Protein AF-A0A353RWB8-F1 (afdb_monomer)

Foldseek 3Di:
DVVVVVVVVVVPVPVVVLVVLLVQLLVLCVVCVVVDDFFDFPVRVCVSRCVSCVSHDPQQADDWDWDDDPNKIKIKGWGQNADDPPPHHFSVRTKIFIDTNRTGHDIGCVVVVHTPGDPVNVVVVVVVVVVVVVVVVVVVVVVVVVPD

Solvent-accessible surface area (backbone atoms only — not comparable to full-atom values): 8588 Å² total; per-residue (Å²): 111,77,69,60,60,57,61,63,63,66,71,70,59,62,64,64,54,54,52,52,49,51,55,48,22,24,52,48,36,67,76,47,53,87,75,61,52,77,68,37,43,53,68,61,50,46,70,68,44,45,78,31,53,65,84,54,53,75,83,70,54,54,83,63,50,74,52,76,59,97,91,41,44,36,42,35,42,47,41,56,63,50,83,66,99,79,85,67,80,41,41,74,26,41,40,36,39,34,21,49,73,59,27,29,66,48,75,42,40,74,86,72,76,44,67,90,46,38,65,65,56,53,53,49,52,55,50,51,53,51,52,51,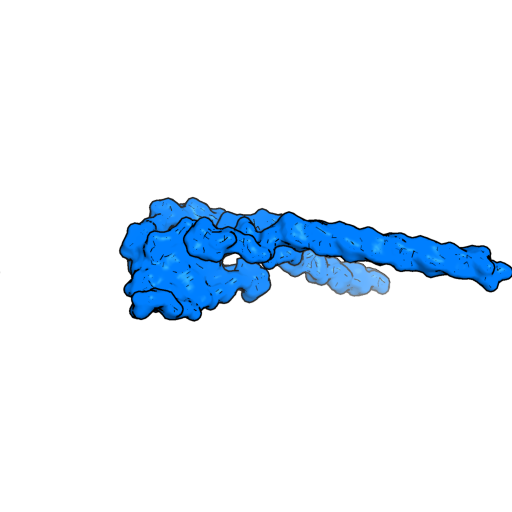50,56,49,52,51,53,53,54,55,53,50,54,71,75,72,114

Mean predicted aligned error: 7.77 Å

Structure (mmCIF, N/CA/C/O backbone):
data_AF-A0A353RWB8-F1
#
_entry.id   AF-A0A353RWB8-F1
#
loop_
_atom_site.group_PDB
_atom_site.id
_atom_site.type_symbol
_atom_site.label_atom_id
_atom_site.label_alt_id
_atom_site.label_comp_id
_atom_site.label_asym_id
_atom_site.label_entity_id
_atom_site.label_seq_id
_atom_site.pdbx_PDB_ins_code
_atom_site.Cartn_x
_atom_site.Cartn_y
_atom_site.Cartn_z
_atom_site.occupancy
_atom_site.B_iso_or_equiv
_atom_site.auth_seq_id
_atom_site.auth_comp_id
_atom_site.auth_asym_id
_atom_site.auth_atom_id
_atom_site.pdbx_PDB_model_num
ATOM 1 N N . MET A 1 1 ? 45.631 9.223 -11.059 1.00 51.56 1 MET A N 1
ATOM 2 C CA . MET A 1 1 ? 44.933 7.971 -11.457 1.00 51.56 1 MET A CA 1
ATOM 3 C C . MET A 1 1 ? 44.421 7.171 -10.260 1.00 51.56 1 MET A C 1
ATOM 5 O O . MET A 1 1 ? 43.286 6.725 -10.324 1.00 51.56 1 MET A O 1
ATOM 9 N N . LYS A 1 2 ? 45.183 7.037 -9.159 1.00 45.78 2 LYS A N 1
ATOM 10 C CA . LYS A 1 2 ? 44.690 6.434 -7.901 1.00 45.78 2 LYS A CA 1
ATOM 11 C C . LYS A 1 2 ? 43.484 7.175 -7.295 1.00 45.78 2 LYS A C 1
ATOM 13 O O . LYS A 1 2 ? 42.564 6.525 -6.817 1.00 45.78 2 LYS A O 1
ATOM 18 N N . ASP A 1 3 ? 43.438 8.501 -7.424 1.00 47.03 3 ASP A N 1
ATOM 19 C CA . ASP A 1 3 ? 42.361 9.320 -6.837 1.00 47.03 3 ASP A CA 1
ATOM 20 C C . ASP A 1 3 ? 41.048 9.289 -7.642 1.00 47.03 3 ASP A C 1
ATOM 22 O O . ASP A 1 3 ? 39.971 9.487 -7.091 1.00 47.03 3 ASP A O 1
ATOM 26 N N . ILE A 1 4 ? 41.111 8.955 -8.938 1.00 53.34 4 ILE A N 1
ATOM 27 C CA . ILE A 1 4 ? 39.924 8.826 -9.808 1.00 53.34 4 ILE A CA 1
ATOM 28 C C . ILE A 1 4 ? 39.190 7.500 -9.538 1.00 53.34 4 ILE A C 1
ATOM 30 O O . ILE A 1 4 ? 37.963 7.445 -9.584 1.00 53.34 4 ILE A O 1
ATOM 34 N N . ILE A 1 5 ? 39.926 6.444 -9.178 1.00 55.59 5 ILE A N 1
ATOM 35 C CA . ILE A 1 5 ? 39.358 5.130 -8.828 1.00 55.59 5 ILE A CA 1
ATOM 36 C C . ILE A 1 5 ? 38.602 5.188 -7.483 1.00 55.59 5 ILE A C 1
ATOM 38 O O . ILE A 1 5 ? 37.607 4.484 -7.293 1.00 55.59 5 ILE A O 1
ATOM 42 N N . LEU A 1 6 ? 39.014 6.073 -6.568 1.00 50.69 6 LEU A N 1
ATOM 43 C CA . LEU A 1 6 ? 38.371 6.231 -5.261 1.00 50.69 6 LEU A CA 1
ATOM 44 C C . LEU A 1 6 ? 37.010 6.950 -5.352 1.00 50.69 6 LEU A C 1
ATOM 46 O O . LEU A 1 6 ? 36.076 6.581 -4.645 1.00 50.69 6 LEU A O 1
ATOM 50 N N . ILE A 1 7 ? 36.862 7.918 -6.264 1.00 55.62 7 ILE A N 1
ATOM 51 C CA . ILE A 1 7 ? 35.613 8.683 -6.452 1.00 55.62 7 ILE A CA 1
ATOM 52 C C . ILE A 1 7 ? 34.528 7.835 -7.137 1.00 55.62 7 ILE A C 1
ATOM 54 O O . ILE A 1 7 ? 33.353 7.928 -6.780 1.00 55.62 7 ILE A O 1
ATOM 58 N N . LEU A 1 8 ? 34.909 6.944 -8.058 1.00 52.81 8 LEU A N 1
ATOM 59 C CA . LEU A 1 8 ? 33.964 6.067 -8.763 1.00 52.81 8 LEU A CA 1
ATOM 60 C C . LEU A 1 8 ? 33.316 5.015 -7.839 1.00 52.81 8 LEU A C 1
ATOM 62 O O . LEU A 1 8 ? 32.189 4.588 -8.077 1.00 52.81 8 LEU A O 1
ATOM 66 N N . SER A 1 9 ? 33.992 4.642 -6.748 1.00 54.75 9 SER A N 1
ATOM 67 C CA . SER A 1 9 ? 33.523 3.612 -5.808 1.00 54.75 9 SER A CA 1
ATOM 68 C C . SER A 1 9 ? 32.401 4.093 -4.870 1.00 54.75 9 SER A C 1
ATOM 70 O O . SER A 1 9 ? 31.651 3.279 -4.339 1.00 54.75 9 SER A O 1
ATOM 72 N N . ILE A 1 10 ? 32.240 5.408 -4.680 1.00 59.59 10 ILE A N 1
ATOM 73 C CA . ILE A 1 10 ? 31.262 5.983 -3.734 1.00 59.59 10 ILE A CA 1
ATOM 74 C C . ILE A 1 10 ? 29.845 6.053 -4.344 1.00 59.59 10 ILE A C 1
ATOM 76 O O . ILE A 1 10 ? 28.851 6.043 -3.619 1.00 59.59 10 ILE A O 1
ATOM 80 N N . LEU A 1 11 ? 29.723 6.048 -5.676 1.00 55.56 11 LEU A N 1
ATOM 81 C CA . LEU A 1 11 ? 28.442 6.221 -6.377 1.00 55.56 11 LEU A CA 1
ATOM 82 C C . LEU A 1 11 ? 27.586 4.940 -6.464 1.00 55.56 11 LEU A C 1
ATOM 84 O O . LEU A 1 11 ? 26.391 5.019 -6.739 1.00 55.56 11 LEU A O 1
ATOM 88 N N . LEU A 1 12 ? 28.155 3.763 -6.185 1.00 53.59 12 LEU A N 1
ATOM 89 C CA . LEU A 1 12 ? 27.473 2.468 -6.343 1.00 53.59 12 LEU A CA 1
ATOM 90 C C . LEU A 1 12 ? 26.700 1.988 -5.094 1.00 53.59 12 LEU A C 1
ATOM 92 O O . LEU A 1 12 ? 25.908 1.053 -5.190 1.00 53.59 12 LEU A O 1
ATOM 96 N N . CYS A 1 13 ? 26.854 2.631 -3.929 1.00 56.81 13 CYS A N 1
ATOM 97 C CA . CYS A 1 13 ? 26.205 2.194 -2.677 1.00 56.81 13 CYS A CA 1
ATOM 98 C C . CYS A 1 13 ? 24.749 2.674 -2.494 1.00 56.81 13 CYS A C 1
ATOM 100 O O . CYS A 1 13 ? 24.054 2.215 -1.580 1.00 56.81 13 CYS A O 1
ATOM 102 N N . GLY A 1 14 ? 24.262 3.582 -3.346 1.00 57.38 14 GLY A N 1
ATOM 103 C CA . GLY A 1 14 ? 22.924 4.170 -3.206 1.00 57.38 14 GLY A CA 1
ATOM 104 C C . GLY A 1 14 ? 21.784 3.167 -3.423 1.00 57.38 14 GLY A C 1
ATOM 105 O O . GLY A 1 14 ? 20.836 3.136 -2.643 1.00 57.38 14 GLY A O 1
ATOM 106 N N . CYS A 1 15 ? 21.904 2.296 -4.431 1.00 59.81 15 CYS A N 1
ATOM 107 C CA . CYS A 1 15 ? 20.824 1.378 -4.821 1.00 59.81 15 CYS A CA 1
ATOM 108 C C . CYS A 1 15 ? 20.659 0.183 -3.866 1.00 59.81 15 CYS A C 1
ATOM 110 O O . CYS A 1 15 ? 19.550 -0.298 -3.647 1.00 59.81 15 CYS A O 1
ATOM 112 N N . ALA A 1 16 ? 21.747 -0.309 -3.267 1.00 63.31 16 ALA A N 1
ATOM 113 C CA . ALA A 1 16 ? 21.675 -1.436 -2.333 1.00 63.31 16 ALA A CA 1
ATOM 114 C C . ALA A 1 16 ? 20.963 -1.053 -1.023 1.00 63.31 16 ALA A C 1
ATOM 116 O O . ALA A 1 16 ? 20.226 -1.852 -0.445 1.00 63.31 16 ALA A O 1
ATOM 117 N N . THR A 1 17 ? 21.151 0.191 -0.576 1.00 67.94 17 THR A N 1
ATOM 118 C CA . THR A 1 17 ? 20.572 0.692 0.676 1.00 67.94 17 THR A CA 1
ATOM 119 C C . THR A 1 17 ? 19.063 0.912 0.552 1.00 67.94 17 THR A C 1
ATOM 121 O O . THR A 1 17 ? 18.319 0.530 1.453 1.00 67.94 17 THR A O 1
ATOM 124 N N . THR A 1 18 ? 18.587 1.465 -0.569 1.00 71.50 18 THR A N 1
ATOM 125 C CA . THR A 1 18 ? 17.150 1.688 -0.811 1.00 71.50 18 THR A CA 1
ATOM 126 C C . THR A 1 18 ? 16.371 0.379 -0.900 1.00 71.50 18 THR A C 1
ATOM 128 O O . THR A 1 18 ? 15.315 0.260 -0.284 1.00 71.50 18 THR A O 1
ATOM 131 N N . ASN A 1 19 ? 16.923 -0.625 -1.583 1.00 83.12 19 ASN A N 1
ATOM 132 C CA . ASN A 1 19 ? 16.315 -1.951 -1.698 1.00 83.12 19 ASN A CA 1
ATOM 133 C C . ASN A 1 19 ? 16.077 -2.595 -0.326 1.00 83.12 19 ASN A C 1
ATOM 135 O O . ASN A 1 19 ? 14.973 -3.048 -0.038 1.00 83.12 19 ASN A O 1
ATOM 139 N N . LYS A 1 20 ? 17.078 -2.531 0.561 1.00 89.50 20 LYS A N 1
ATOM 140 C CA . LYS A 1 20 ? 16.975 -3.066 1.924 1.00 89.50 20 LYS A CA 1
ATOM 141 C C . LYS A 1 20 ? 15.913 -2.353 2.767 1.00 89.50 20 LYS A C 1
ATOM 143 O O . LYS A 1 20 ? 15.274 -2.981 3.603 1.00 89.50 20 LYS A O 1
ATOM 148 N N . VAL A 1 21 ? 15.718 -1.047 2.566 1.00 93.69 21 VAL A N 1
ATOM 149 C CA . VAL A 1 21 ? 14.668 -0.287 3.266 1.00 93.69 21 VAL A CA 1
ATOM 150 C C . VAL A 1 21 ? 13.274 -0.755 2.846 1.00 93.69 21 VAL A C 1
ATOM 152 O O . VAL A 1 21 ? 12.415 -0.906 3.711 1.00 93.69 21 VAL A O 1
ATOM 155 N N . ILE A 1 22 ? 13.057 -1.014 1.552 1.00 95.25 22 ILE A N 1
ATOM 156 C CA . ILE A 1 22 ? 11.773 -1.524 1.046 1.00 95.25 22 ILE A CA 1
ATOM 157 C C . ILE A 1 22 ? 11.516 -2.938 1.573 1.00 95.25 22 ILE A C 1
ATOM 159 O O . ILE A 1 22 ? 10.442 -3.192 2.109 1.00 95.25 22 ILE A O 1
ATOM 163 N N . ASP A 1 23 ? 12.509 -3.829 1.486 1.00 95.44 23 ASP A N 1
ATOM 164 C CA . ASP A 1 23 ? 12.389 -5.206 1.982 1.00 95.44 23 ASP A CA 1
ATOM 165 C C . ASP A 1 23 ? 12.034 -5.228 3.477 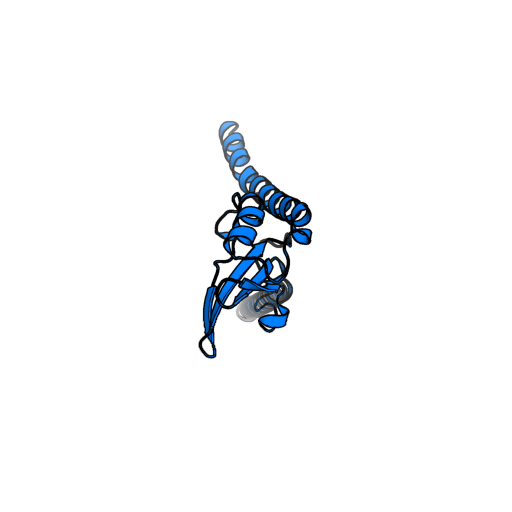1.00 95.44 23 ASP A C 1
ATOM 167 O O . ASP A 1 23 ? 11.128 -5.945 3.898 1.00 95.44 23 ASP A O 1
ATOM 171 N N . ASN A 1 24 ? 12.689 -4.382 4.278 1.00 96.50 24 ASN A 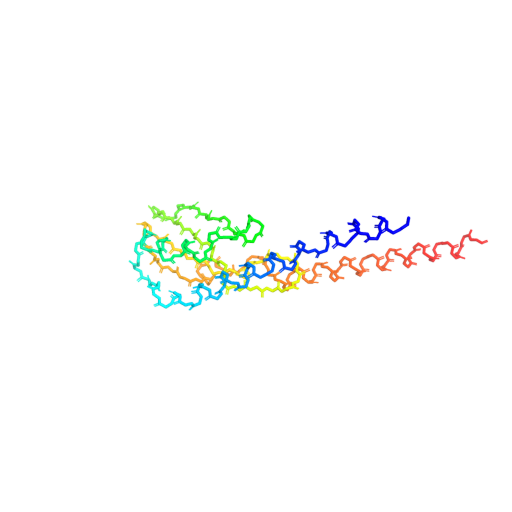N 1
ATOM 172 C CA . ASN A 1 24 ? 12.384 -4.254 5.700 1.00 96.50 24 ASN A CA 1
ATOM 173 C C . ASN A 1 24 ? 10.958 -3.748 5.948 1.00 96.50 24 ASN A C 1
ATOM 175 O O . ASN A 1 24 ? 10.286 -4.285 6.820 1.00 96.50 24 ASN A O 1
ATOM 179 N N . ALA A 1 25 ? 10.484 -2.751 5.194 1.00 97.12 25 ALA A N 1
ATOM 180 C CA . ALA A 1 25 ? 9.119 -2.241 5.337 1.00 97.12 25 ALA A CA 1
ATOM 181 C C . ALA A 1 25 ? 8.070 -3.329 5.052 1.00 97.12 25 ALA A C 1
ATOM 183 O O . ALA A 1 25 ? 7.077 -3.441 5.771 1.00 97.12 25 ALA A O 1
ATOM 184 N N . VAL A 1 26 ? 8.317 -4.167 4.038 1.00 97.94 26 VAL A N 1
ATOM 185 C CA . VAL A 1 26 ? 7.466 -5.319 3.707 1.00 97.94 26 VAL A CA 1
ATOM 186 C C . VAL A 1 26 ? 7.472 -6.347 4.841 1.00 97.94 26 VAL A C 1
ATOM 188 O O . VAL A 1 26 ? 6.407 -6.794 5.261 1.00 97.94 26 VAL A O 1
ATOM 191 N N . VAL A 1 27 ? 8.643 -6.689 5.385 1.00 98.06 27 VAL A N 1
ATOM 192 C CA . VAL A 1 27 ? 8.762 -7.631 6.514 1.00 98.06 27 VAL A CA 1
ATOM 193 C C . VAL A 1 27 ? 8.080 -7.088 7.774 1.00 98.06 27 VAL A C 1
ATOM 195 O O . VAL A 1 27 ? 7.303 -7.792 8.417 1.00 98.06 27 VAL A O 1
ATOM 198 N N . GLU A 1 28 ? 8.311 -5.821 8.121 1.00 97.69 28 GLU A N 1
ATOM 199 C CA . GLU A 1 28 ? 7.666 -5.161 9.261 1.00 97.69 28 GLU A CA 1
ATOM 200 C C . GLU A 1 28 ? 6.135 -5.147 9.104 1.00 97.69 28 GLU A C 1
ATOM 202 O O . GLU A 1 28 ? 5.418 -5.440 10.064 1.00 97.69 28 GLU A O 1
ATOM 207 N N . TYR A 1 29 ? 5.628 -4.894 7.892 1.00 97.94 29 TYR A N 1
ATOM 208 C CA . TYR A 1 29 ? 4.204 -5.009 7.572 1.00 97.94 29 TYR A CA 1
ATOM 209 C C . TYR A 1 29 ? 3.674 -6.438 7.773 1.00 97.94 29 TYR A C 1
ATOM 211 O O . TYR A 1 29 ? 2.634 -6.625 8.410 1.00 97.94 29 TYR A O 1
ATOM 219 N N . GLN A 1 30 ? 4.393 -7.459 7.297 1.00 97.88 30 GLN A N 1
ATOM 220 C CA . GLN A 1 30 ? 3.973 -8.861 7.421 1.00 97.88 30 GLN A CA 1
ATOM 221 C C . GLN A 1 30 ? 3.772 -9.294 8.881 1.00 97.88 30 GLN A C 1
ATOM 223 O O . GLN A 1 30 ? 2.916 -10.133 9.158 1.00 97.88 30 GLN A O 1
ATOM 228 N N . HIS A 1 31 ? 4.503 -8.697 9.828 1.00 97.50 31 HIS A N 1
ATOM 229 C CA . HIS A 1 31 ? 4.342 -8.951 11.264 1.00 97.50 31 HIS A CA 1
ATOM 230 C C . HIS A 1 31 ? 3.098 -8.302 11.895 1.00 97.50 31 HIS A C 1
ATOM 232 O O . HIS A 1 31 ? 2.714 -8.671 13.012 1.00 97.50 31 HIS A O 1
ATOM 238 N N . ILE A 1 32 ? 2.481 -7.318 11.234 1.00 97.06 32 ILE A N 1
ATOM 239 C CA . ILE A 1 32 ? 1.318 -6.586 11.758 1.00 97.06 32 ILE A CA 1
ATOM 240 C C . ILE A 1 32 ? 0.049 -6.764 10.930 1.00 97.06 32 ILE A C 1
ATOM 242 O O . ILE A 1 32 ? -1.019 -6.427 11.437 1.00 97.06 32 ILE A O 1
ATOM 246 N N . GLN A 1 33 ? 0.130 -7.305 9.710 1.00 97.19 33 GLN A N 1
ATOM 247 C CA . GLN A 1 33 ? -1.009 -7.403 8.788 1.00 97.19 33 GLN A CA 1
ATOM 248 C C . GLN A 1 33 ? -2.221 -8.103 9.422 1.00 97.19 33 GLN A C 1
ATOM 250 O O . GLN A 1 33 ? -3.344 -7.616 9.318 1.00 97.19 33 GLN A O 1
ATOM 255 N N . ASP A 1 34 ? -1.986 -9.156 10.212 1.00 97.38 34 ASP A N 1
ATOM 256 C CA . ASP A 1 34 ? -3.037 -9.913 10.897 1.00 97.38 34 ASP A CA 1
ATOM 257 C C . ASP A 1 34 ? -3.688 -9.160 12.063 1.00 97.38 34 ASP A C 1
ATOM 259 O O . ASP A 1 34 ? -4.677 -9.635 12.621 1.00 97.38 34 ASP A O 1
ATOM 263 N N . LYS A 1 35 ? -3.162 -7.999 12.457 1.00 98.00 35 LYS A N 1
ATOM 264 C CA . LYS A 1 35 ? -3.744 -7.134 13.495 1.00 98.00 35 LYS A CA 1
ATOM 265 C C . LYS A 1 35 ? -4.707 -6.101 12.916 1.00 98.00 35 LYS A C 1
ATOM 267 O O . LYS A 1 35 ? -5.500 -5.550 13.676 1.00 98.00 35 LYS A O 1
ATOM 272 N N . ILE A 1 36 ? -4.637 -5.853 11.607 1.00 98.12 36 ILE A N 1
ATOM 273 C CA . ILE A 1 36 ? -5.537 -4.951 10.890 1.00 98.12 36 ILE A CA 1
ATOM 274 C C . ILE A 1 36 ? -6.784 -5.741 10.500 1.00 98.12 36 ILE A C 1
ATOM 276 O O . ILE A 1 36 ? -6.683 -6.813 9.898 1.00 98.12 36 ILE A O 1
ATOM 280 N N . LYS A 1 37 ? -7.963 -5.238 10.859 1.00 98.06 37 LYS A N 1
ATOM 281 C CA . LYS A 1 37 ? -9.242 -5.914 10.611 1.00 98.06 37 LYS A CA 1
ATOM 282 C C . LYS A 1 37 ? -10.260 -4.963 10.003 1.00 98.06 37 LYS A C 1
ATOM 284 O O . LYS A 1 37 ? -10.300 -3.785 10.346 1.00 98.06 37 LYS A O 1
ATOM 289 N N . ILE A 1 38 ? -11.120 -5.503 9.139 1.00 98.25 38 ILE A N 1
ATOM 290 C CA . ILE A 1 38 ? -12.341 -4.811 8.711 1.00 98.25 38 ILE A CA 1
ATOM 291 C C . ILE A 1 38 ? -13.099 -4.329 9.953 1.00 98.25 38 ILE A C 1
ATOM 293 O O . ILE A 1 38 ? -13.213 -5.057 10.940 1.00 98.25 38 ILE A O 1
ATOM 297 N N . GLY A 1 39 ? -13.577 -3.088 9.909 1.00 98.50 39 GLY A N 1
ATOM 298 C CA . GLY A 1 39 ? -14.191 -2.397 11.038 1.00 98.50 39 GLY A CA 1
ATOM 299 C C . GLY A 1 39 ? -13.227 -1.549 11.874 1.00 98.50 39 GLY A C 1
ATOM 300 O O . GLY A 1 39 ? -13.689 -0.777 12.712 1.00 98.50 39 GLY A O 1
ATOM 301 N N . ASP A 1 40 ? -11.910 -1.640 11.662 1.00 98.69 40 ASP A N 1
ATOM 302 C CA . ASP A 1 40 ? -10.950 -0.790 12.369 1.00 98.69 40 ASP A CA 1
ATOM 303 C C . ASP A 1 40 ? -11.129 0.690 12.010 1.00 98.69 40 ASP A C 1
ATOM 305 O O . ASP A 1 40 ? -11.359 1.049 10.852 1.00 98.69 40 ASP A O 1
ATOM 309 N N . SER A 1 41 ? -10.975 1.571 13.004 1.00 98.56 41 SER A N 1
ATOM 310 C CA . SER A 1 41 ? -10.897 3.005 12.734 1.00 98.56 41 SER A CA 1
ATOM 311 C C . SER A 1 41 ? -9.620 3.336 11.973 1.00 98.56 41 SER A C 1
ATOM 313 O O . SER A 1 41 ? -8.579 2.681 12.125 1.00 98.56 41 SER A O 1
ATOM 315 N N . ARG A 1 42 ? -9.674 4.413 11.193 1.00 97.69 42 ARG A N 1
ATOM 316 C CA . ARG A 1 42 ? -8.500 4.949 10.502 1.00 97.69 42 ARG A CA 1
ATOM 317 C C . ARG A 1 42 ? -7.340 5.224 11.458 1.00 97.69 42 ARG A C 1
ATOM 319 O O . ARG A 1 42 ? -6.199 4.920 11.135 1.00 97.69 42 ARG A O 1
ATOM 326 N N . GLU A 1 43 ? -7.612 5.756 12.643 1.00 98.00 43 GLU A N 1
ATOM 327 C CA . GLU A 1 43 ? -6.588 6.086 13.636 1.00 98.00 43 GLU A CA 1
ATOM 328 C C . GLU A 1 43 ? -5.886 4.823 14.157 1.00 98.00 43 GLU A C 1
ATOM 330 O O . GLU A 1 43 ? -4.655 4.787 14.227 1.00 98.00 43 GLU A O 1
ATOM 335 N N . LYS A 1 44 ? -6.646 3.756 14.451 1.00 98.12 44 LYS A N 1
ATOM 336 C CA . LYS A 1 44 ? -6.077 2.458 14.836 1.00 98.12 44 LYS A CA 1
ATOM 337 C C . LYS A 1 44 ? -5.207 1.900 13.710 1.00 98.12 44 LYS A C 1
ATOM 339 O O . LYS A 1 44 ? -4.063 1.524 13.965 1.00 98.12 44 LYS A O 1
ATOM 344 N N . PHE A 1 45 ? -5.718 1.892 12.480 1.00 97.88 45 PHE A N 1
ATOM 345 C CA . PHE A 1 45 ? -4.974 1.441 11.306 1.00 97.88 45 PHE A CA 1
ATOM 346 C C . PHE A 1 45 ? -3.648 2.194 11.131 1.00 97.88 45 PHE A C 1
ATOM 348 O O . PHE A 1 45 ? -2.598 1.561 11.028 1.00 97.88 45 PHE A O 1
ATOM 355 N N . LEU A 1 46 ? -3.671 3.530 11.159 1.00 96.62 46 LEU A N 1
ATOM 356 C CA . LEU A 1 46 ? -2.467 4.345 10.981 1.00 96.62 46 LEU A CA 1
ATOM 357 C C . LEU A 1 46 ? -1.448 4.104 12.099 1.00 96.62 46 LEU A C 1
ATOM 359 O O . LEU A 1 46 ? -0.262 3.972 11.808 1.00 96.62 46 LEU A O 1
ATOM 363 N N . SER A 1 47 ? -1.893 3.952 13.352 1.00 97.69 47 SER A N 1
ATOM 364 C CA . SER A 1 47 ? -0.986 3.659 14.473 1.00 97.69 47 SER A CA 1
ATOM 365 C C . SER A 1 47 ? -0.247 2.322 14.338 1.00 97.69 47 SER A C 1
ATOM 367 O O . SER A 1 47 ? 0.895 2.205 14.779 1.00 97.69 47 SER A O 1
ATOM 369 N N . LEU A 1 48 ? -0.876 1.322 13.710 1.00 96.81 48 LEU A N 1
ATOM 370 C CA . LEU A 1 48 ? -0.244 0.035 13.416 1.00 96.81 48 LEU A CA 1
ATOM 371 C C . LEU A 1 48 ? 0.697 0.139 12.215 1.00 96.81 48 LEU A C 1
ATOM 373 O O . LEU A 1 48 ? 1.760 -0.482 12.206 1.00 96.81 48 LEU A O 1
ATOM 377 N N . LEU A 1 49 ? 0.294 0.898 11.196 1.00 95.44 49 LEU A N 1
ATOM 378 C CA . LEU A 1 49 ? 0.948 0.880 9.899 1.00 95.44 49 LEU A CA 1
ATOM 379 C C . LEU A 1 49 ? 2.134 1.842 9.789 1.00 95.44 49 LEU A C 1
ATOM 381 O O . LEU A 1 49 ? 3.164 1.456 9.230 1.00 95.44 49 LEU A O 1
ATOM 385 N N . GLU A 1 50 ? 2.011 3.077 10.284 1.00 94.56 50 GLU A N 1
ATOM 386 C CA . GLU A 1 50 ? 3.032 4.120 10.104 1.00 94.56 50 GLU A CA 1
ATOM 387 C C . GLU A 1 50 ? 4.451 3.673 10.480 1.00 94.56 50 GLU A C 1
ATOM 389 O O . GLU A 1 50 ? 5.362 3.928 9.681 1.00 94.56 50 GLU A O 1
ATOM 394 N N . PRO A 1 51 ? 4.681 2.956 11.602 1.00 96.00 51 PRO A N 1
ATOM 395 C CA . PRO A 1 51 ? 6.018 2.488 11.954 1.00 96.00 51 PRO A CA 1
ATOM 396 C C . PRO A 1 51 ? 6.672 1.660 10.842 1.00 96.00 51 PRO A C 1
ATOM 398 O O . PRO A 1 51 ? 7.851 1.867 10.561 1.00 96.00 51 PRO A O 1
ATOM 401 N N . THR A 1 52 ? 5.885 0.823 10.156 1.00 96.31 52 THR A N 1
ATOM 402 C CA . THR A 1 52 ? 6.360 -0.097 9.107 1.00 96.31 52 THR A CA 1
ATOM 403 C C . THR A 1 52 ? 6.684 0.603 7.785 1.00 96.31 52 THR A C 1
ATOM 405 O O . THR A 1 52 ? 7.519 0.141 7.017 1.00 96.31 52 THR A O 1
ATOM 408 N N . GLN A 1 53 ? 6.034 1.737 7.498 1.00 95.94 53 GLN A N 1
ATOM 409 C CA . GLN A 1 53 ? 6.130 2.423 6.198 1.00 95.94 53 GLN A CA 1
ATOM 410 C C . GLN A 1 53 ? 6.927 3.737 6.263 1.00 95.94 53 GLN A C 1
ATOM 412 O O . GLN A 1 53 ? 7.267 4.324 5.230 1.00 95.94 53 GLN A O 1
ATOM 417 N N . SER A 1 54 ? 7.227 4.229 7.469 1.00 94.38 54 SER A N 1
ATOM 418 C CA . SER A 1 54 ? 7.805 5.557 7.720 1.00 94.38 54 SER A CA 1
ATOM 419 C C . SER A 1 54 ? 9.100 5.822 6.944 1.00 94.38 54 SER A C 1
ATOM 421 O O . SER A 1 54 ? 9.256 6.896 6.359 1.00 94.38 54 SER A O 1
ATOM 423 N N . LYS A 1 55 ? 9.987 4.822 6.866 1.00 95.00 55 LYS A N 1
ATOM 424 C CA . LYS A 1 55 ? 11.323 4.917 6.249 1.00 95.00 55 LYS A CA 1
ATOM 425 C C . LYS A 1 55 ? 11.320 4.846 4.720 1.00 95.00 55 LY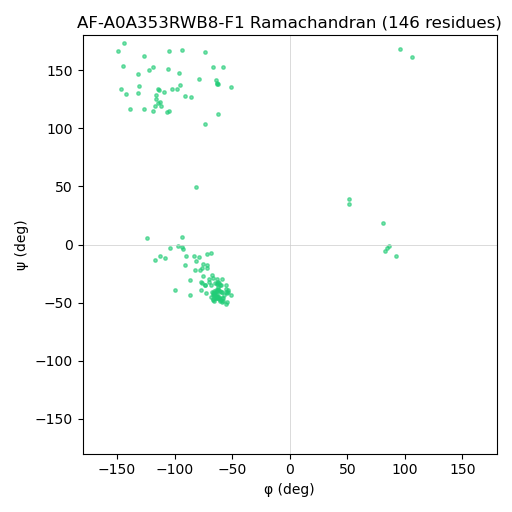S A C 1
ATOM 427 O O . LYS A 1 55 ? 12.354 5.110 4.109 1.00 95.00 55 LYS A O 1
ATOM 432 N N . LEU A 1 56 ? 10.198 4.489 4.092 1.00 94.75 56 LEU A N 1
ATOM 433 C CA . LEU A 1 56 ? 10.109 4.426 2.634 1.00 94.75 56 LEU A CA 1
ATOM 434 C C . LEU A 1 56 ? 10.316 5.820 2.021 1.00 94.75 56 LEU A C 1
ATOM 436 O O . LEU A 1 56 ? 9.771 6.822 2.496 1.00 94.75 56 LEU A O 1
ATOM 440 N N . ASN A 1 57 ? 11.079 5.879 0.931 1.00 92.75 57 ASN A N 1
ATOM 441 C CA . ASN A 1 57 ? 11.211 7.102 0.143 1.00 92.75 57 ASN A CA 1
ATOM 442 C C . ASN A 1 57 ? 9.931 7.369 -0.670 1.00 92.75 57 ASN A C 1
ATOM 444 O O . ASN A 1 57 ? 9.090 6.485 -0.837 1.00 92.75 57 ASN A O 1
ATOM 448 N N . ILE A 1 58 ? 9.791 8.585 -1.202 1.00 90.69 58 ILE A N 1
ATOM 449 C CA . ILE A 1 58 ? 8.587 8.988 -1.943 1.00 90.69 58 ILE A CA 1
ATOM 450 C C . ILE A 1 58 ? 8.323 8.132 -3.191 1.00 90.69 58 ILE A C 1
ATOM 452 O O . ILE A 1 58 ? 7.171 7.832 -3.470 1.00 90.69 58 ILE A O 1
ATOM 456 N N . GLY A 1 59 ? 9.367 7.677 -3.894 1.00 91.50 59 GLY A N 1
ATOM 457 C CA . GLY A 1 59 ? 9.230 6.821 -5.080 1.00 91.50 59 GLY A CA 1
ATOM 458 C C . GLY A 1 59 ? 8.797 5.386 -4.766 1.00 91.50 59 GLY A C 1
ATOM 459 O O . GLY A 1 59 ? 8.313 4.688 -5.646 1.00 91.50 59 GLY A O 1
ATOM 460 N N . SER A 1 60 ? 8.936 4.956 -3.510 1.00 94.12 60 SER A N 1
ATOM 461 C CA . SER A 1 60 ? 8.508 3.635 -3.029 1.00 94.12 60 SER A CA 1
ATOM 462 C C . SER A 1 60 ? 7.137 3.677 -2.349 1.00 94.12 60 SER A C 1
ATOM 464 O O . SER A 1 60 ? 6.649 2.643 -1.890 1.00 94.12 60 SER A O 1
ATOM 466 N N . LYS A 1 61 ? 6.527 4.866 -2.262 1.00 94.81 61 LYS A N 1
ATOM 467 C CA . LYS A 1 61 ? 5.203 5.111 -1.691 1.00 94.81 61 LYS A CA 1
ATOM 468 C C . LYS A 1 61 ? 4.201 5.379 -2.806 1.00 94.81 61 LYS A C 1
ATOM 470 O O . LYS A 1 61 ? 4.533 5.950 -3.841 1.00 94.81 61 LYS A O 1
ATOM 475 N N . LYS A 1 62 ? 2.944 5.039 -2.544 1.00 95.62 62 LYS A N 1
ATOM 476 C CA . LYS A 1 62 ? 1.810 5.452 -3.364 1.00 95.62 62 LYS A CA 1
ATOM 477 C C . LYS A 1 62 ? 0.908 6.346 -2.520 1.00 95.62 62 LYS A C 1
ATOM 479 O O . LYS A 1 62 ? 0.530 5.981 -1.409 1.00 95.62 62 LYS A O 1
ATOM 484 N N . SER A 1 63 ? 0.621 7.544 -3.025 1.00 95.06 63 SER A N 1
ATOM 485 C CA . SER A 1 63 ? -0.165 8.537 -2.290 1.00 95.06 63 SER A CA 1
ATOM 486 C C . SER A 1 63 ? -1.576 8.021 -2.003 1.00 95.06 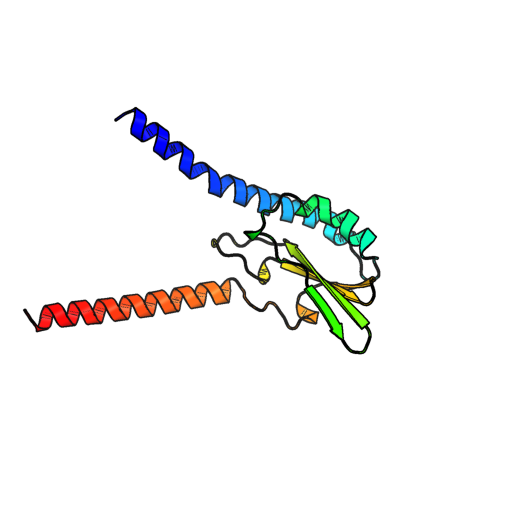63 SER A C 1
ATOM 488 O O . SER A 1 63 ? -2.195 7.454 -2.908 1.00 95.06 63 SER A O 1
ATOM 490 N N . PRO A 1 64 ? -2.113 8.243 -0.790 1.00 96.81 64 PRO A N 1
ATOM 491 C CA . PRO A 1 64 ? -3.511 7.965 -0.503 1.00 96.81 64 PRO A CA 1
ATOM 492 C C . PRO A 1 64 ? -4.441 8.738 -1.441 1.00 96.81 64 PRO A C 1
ATOM 494 O O . PRO A 1 64 ? -4.096 9.820 -1.921 1.00 96.81 64 PRO A O 1
ATOM 497 N N . THR A 1 65 ? -5.635 8.204 -1.677 1.00 97.62 65 THR A N 1
ATOM 498 C CA . THR A 1 65 ? -6.680 8.889 -2.451 1.00 97.62 65 THR A CA 1
ATOM 499 C C . THR A 1 65 ? -7.944 9.051 -1.621 1.00 97.62 65 THR A C 1
ATOM 501 O O . THR A 1 65 ? -8.217 8.242 -0.739 1.00 97.62 65 THR A O 1
ATOM 504 N N . ARG A 1 66 ? -8.711 10.110 -1.896 1.00 97.94 66 ARG A N 1
ATOM 505 C CA . ARG A 1 66 ? -10.017 10.364 -1.284 1.00 97.94 66 ARG A CA 1
ATOM 506 C C . ARG A 1 66 ? -11.035 10.688 -2.364 1.00 97.94 66 ARG A C 1
ATOM 508 O O . ARG A 1 66 ? -10.738 11.478 -3.258 1.00 97.94 66 ARG A O 1
ATOM 515 N N . TYR A 1 67 ? -12.226 10.117 -2.257 1.00 97.50 67 TYR A N 1
ATOM 516 C CA . TYR A 1 67 ? -13.351 10.412 -3.140 1.00 97.50 67 TYR A CA 1
ATOM 517 C C . TYR A 1 67 ? -14.681 10.262 -2.400 1.00 97.50 67 TYR A C 1
ATOM 519 O O . TYR A 1 67 ? -14.734 9.717 -1.300 1.00 97.50 67 TYR A O 1
ATOM 527 N N . THR A 1 68 ? -15.754 10.766 -3.003 1.00 97.69 68 THR A N 1
ATOM 528 C CA . THR A 1 68 ? -17.118 10.608 -2.492 1.00 97.69 68 THR A CA 1
ATOM 529 C C . THR A 1 68 ? -17.906 9.765 -3.476 1.00 97.69 68 THR A C 1
ATOM 531 O O . THR A 1 68 ? -17.876 10.029 -4.676 1.00 97.69 68 THR A O 1
ATOM 534 N N . GLU A 1 69 ? -18.645 8.788 -2.970 1.00 95.31 69 GLU A N 1
ATOM 535 C CA . GLU A 1 69 ? -19.537 7.959 -3.773 1.00 95.31 69 GLU A CA 1
ATOM 536 C C . GLU A 1 69 ? -20.810 7.675 -2.974 1.00 95.31 69 GLU A C 1
ATOM 538 O O . GLU A 1 69 ? -20.753 7.283 -1.809 1.00 95.31 69 GLU A O 1
ATOM 543 N N . ASN A 1 70 ? -21.974 7.915 -3.588 1.00 95.62 70 ASN A N 1
ATOM 544 C CA . ASN A 1 70 ? -23.291 7.683 -2.981 1.00 95.62 70 ASN A CA 1
ATOM 545 C C . ASN A 1 70 ? -23.473 8.327 -1.589 1.00 95.62 70 ASN A C 1
ATOM 547 O O . ASN A 1 70 ? -24.143 7.776 -0.721 1.00 95.62 70 ASN A O 1
ATOM 551 N N . GLY A 1 71 ? -22.868 9.501 -1.374 1.00 96.94 71 GLY A N 1
ATOM 552 C CA . GLY A 1 71 ? -22.953 10.249 -0.116 1.00 96.94 71 GLY A CA 1
ATOM 553 C C . GLY A 1 71 ? -21.976 9.809 0.980 1.00 96.94 71 GLY A C 1
ATOM 554 O O . GLY A 1 71 ? -21.885 10.502 1.988 1.00 96.94 71 GLY A O 1
ATOM 555 N N . SER A 1 72 ? -21.213 8.733 0.772 1.00 98.25 72 SER A N 1
ATOM 556 C CA . SER A 1 72 ? -20.144 8.298 1.679 1.00 98.25 72 SER A CA 1
ATOM 557 C C . SER A 1 72 ? -18.780 8.811 1.227 1.00 98.25 72 SER A C 1
ATOM 559 O O . SER A 1 72 ? -18.507 8.927 0.028 1.00 98.25 72 SER A O 1
ATOM 561 N N . ILE A 1 73 ? -17.905 9.091 2.192 1.00 98.31 73 ILE A N 1
ATOM 562 C CA . ILE A 1 73 ? -16.507 9.455 1.951 1.00 98.31 73 ILE A CA 1
ATOM 563 C C . ILE A 1 73 ? -15.668 8.183 1.954 1.00 98.31 73 ILE A C 1
ATOM 565 O O . ILE A 1 73 ? -15.694 7.418 2.918 1.00 98.31 73 ILE A O 1
ATOM 569 N N . TYR A 1 74 ? -14.877 8.004 0.904 1.00 98.50 74 TYR A N 1
ATOM 570 C CA . TYR A 1 74 ? -13.909 6.929 0.795 1.00 98.50 74 TYR A CA 1
ATOM 571 C C . TYR A 1 74 ? -12.488 7.469 0.900 1.00 98.50 74 TYR A C 1
ATOM 573 O O . TYR A 1 74 ? -12.122 8.417 0.206 1.00 98.50 74 TYR A O 1
ATOM 581 N N . ASP A 1 75 ? -11.683 6.843 1.752 1.00 98.44 75 ASP A N 1
ATOM 582 C CA . ASP A 1 75 ? -10.239 7.051 1.852 1.00 98.44 75 ASP A CA 1
ATOM 583 C C . ASP A 1 75 ? -9.527 5.751 1.485 1.00 98.44 75 ASP A C 1
ATOM 585 O O . ASP A 1 75 ? -9.826 4.703 2.048 1.00 98.44 75 ASP A O 1
ATOM 589 N N . VAL A 1 76 ? -8.563 5.800 0.573 1.00 98.50 76 VAL A N 1
ATOM 590 C CA . VAL A 1 76 ? -7.775 4.632 0.170 1.00 98.50 76 VAL A CA 1
ATOM 591 C C . VAL A 1 76 ? -6.319 4.865 0.518 1.00 98.50 76 VAL A C 1
ATOM 593 O O . VAL A 1 76 ? -5.684 5.774 -0.019 1.00 98.50 76 VAL A O 1
ATOM 596 N N . TYR A 1 77 ? -5.777 4.010 1.378 1.00 98.25 77 TYR A N 1
ATOM 597 C CA . TYR A 1 77 ? -4.357 3.974 1.713 1.00 98.25 77 TYR A CA 1
ATOM 598 C C . TYR A 1 77 ? -3.681 2.828 0.974 1.00 98.25 77 TYR A C 1
ATOM 600 O O . TYR A 1 77 ? -4.184 1.711 0.987 1.00 98.25 77 TYR A O 1
ATOM 608 N N . TYR A 1 78 ? -2.529 3.084 0.359 1.00 98.06 78 TYR A N 1
ATOM 609 C CA . TYR A 1 78 ? -1.765 2.065 -0.359 1.00 98.06 78 TYR A CA 1
ATOM 610 C C . TYR A 1 78 ? -0.526 1.693 0.443 1.00 98.06 78 TYR A C 1
ATOM 612 O O . TYR A 1 78 ? 0.375 2.511 0.638 1.00 98.06 78 TYR A O 1
ATOM 620 N N . VAL A 1 79 ? -0.490 0.454 0.913 1.00 98.06 79 VAL A N 1
ATOM 621 C CA . VAL A 1 79 ? 0.581 -0.057 1.768 1.00 98.06 79 VAL A CA 1
ATOM 622 C C . VAL A 1 79 ? 1.577 -0.827 0.927 1.00 98.06 79 VAL A C 1
ATOM 624 O O . VAL A 1 79 ? 1.148 -1.638 0.114 1.00 98.06 79 VAL A O 1
ATOM 627 N N . ARG A 1 80 ? 2.886 -0.608 1.105 1.00 97.69 80 ARG A N 1
ATOM 628 C CA . ARG A 1 80 ? 3.908 -1.407 0.417 1.00 97.69 80 ARG A CA 1
ATOM 629 C C . ARG A 1 80 ? 3.959 -2.792 1.060 1.00 97.69 80 ARG A C 1
ATOM 631 O O . ARG A 1 80 ? 4.487 -2.950 2.158 1.00 97.69 80 ARG A O 1
ATOM 638 N N . THR A 1 81 ? 3.385 -3.779 0.380 1.00 97.50 81 THR A N 1
ATOM 639 C CA . THR A 1 81 ? 3.237 -5.159 0.880 1.00 97.50 81 THR A CA 1
ATOM 640 C C . THR A 1 81 ? 4.073 -6.165 0.104 1.00 97.50 81 THR A C 1
ATOM 642 O O . THR A 1 81 ? 4.203 -7.312 0.525 1.00 97.50 81 THR A O 1
ATOM 645 N N . GLY A 1 82 ? 4.651 -5.746 -1.018 1.00 96.62 82 GLY A N 1
ATOM 646 C CA . GLY A 1 82 ? 5.554 -6.548 -1.822 1.00 96.62 82 GLY A CA 1
ATOM 647 C C . GLY A 1 82 ? 6.672 -5.712 -2.427 1.00 96.62 82 GLY A C 1
ATOM 648 O O . GLY A 1 82 ? 6.707 -4.480 -2.327 1.00 96.62 82 GLY A O 1
ATOM 649 N N . ARG A 1 83 ? 7.608 -6.414 -3.060 1.00 95.12 83 ARG A N 1
ATOM 650 C CA . ARG A 1 83 ? 8.627 -5.798 -3.895 1.00 95.12 83 ARG A CA 1
ATOM 651 C C . ARG A 1 83 ? 8.988 -6.711 -5.057 1.00 95.12 83 ARG A C 1
ATOM 653 O O . ARG A 1 83 ? 9.276 -7.889 -4.855 1.00 95.12 83 ARG A O 1
ATOM 660 N N . ILE A 1 84 ? 9.048 -6.135 -6.244 1.00 94.44 84 ILE A N 1
ATOM 661 C CA . ILE A 1 84 ? 9.545 -6.755 -7.461 1.00 94.44 84 ILE A CA 1
ATOM 662 C C . ILE A 1 84 ? 10.853 -6.031 -7.808 1.00 94.44 84 ILE A C 1
ATOM 664 O O . ILE A 1 84 ? 10.873 -4.811 -7.959 1.00 94.44 84 ILE A O 1
ATOM 668 N N . PRO A 1 85 ? 12.002 -6.727 -7.854 1.00 89.56 85 PRO A N 1
ATOM 669 C CA . PRO A 1 85 ? 13.303 -6.089 -8.036 1.00 89.56 85 PRO A CA 1
ATOM 670 C C . PRO A 1 85 ? 13.593 -5.776 -9.517 1.00 89.56 85 PRO A C 1
ATOM 672 O O . PRO A 1 85 ? 14.659 -6.120 -10.021 1.00 89.56 85 PRO A O 1
ATOM 675 N N . ASP A 1 86 ? 12.656 -5.137 -10.219 1.00 86.94 86 ASP A N 1
ATOM 676 C CA . ASP A 1 86 ? 12.753 -4.794 -11.648 1.00 86.94 86 ASP A CA 1
ATOM 677 C C . ASP A 1 86 ? 13.067 -3.307 -11.911 1.00 86.94 86 ASP A C 1
ATOM 679 O O . ASP A 1 86 ? 13.274 -2.901 -13.053 1.00 86.94 86 ASP A O 1
ATOM 683 N N . GLY A 1 87 ? 13.159 -2.501 -10.848 1.00 85.19 87 GLY A N 1
ATOM 684 C CA . GLY A 1 87 ? 13.457 -1.069 -10.921 1.00 85.19 87 GLY A CA 1
ATOM 685 C C . GLY A 1 87 ? 12.235 -0.184 -11.177 1.00 85.19 87 GLY A C 1
ATOM 686 O O . GLY A 1 87 ? 12.374 1.040 -11.163 1.00 85.19 87 GLY A O 1
ATOM 687 N N . ALA A 1 88 ? 11.052 -0.770 -11.360 1.00 89.31 88 ALA A N 1
ATOM 688 C CA . ALA A 1 88 ? 9.790 -0.055 -11.388 1.00 89.31 88 ALA A CA 1
ATOM 689 C C . ALA A 1 88 ? 9.144 -0.043 -9.994 1.00 89.31 88 ALA A C 1
ATOM 691 O O . ALA A 1 88 ? 9.581 -0.707 -9.055 1.00 89.31 88 ALA A O 1
ATOM 692 N N . THR A 1 89 ? 8.118 0.787 -9.829 1.00 93.69 89 THR A N 1
ATOM 693 C CA . THR A 1 89 ? 7.192 0.653 -8.707 1.00 93.69 89 THR A CA 1
ATOM 694 C C . THR A 1 89 ? 5.783 0.594 -9.262 1.00 93.69 89 THR A C 1
ATOM 696 O O . THR A 1 89 ? 5.335 1.537 -9.920 1.00 93.69 89 THR A O 1
ATOM 699 N N . THR A 1 90 ? 5.117 -0.532 -9.042 1.00 96.12 90 THR A N 1
ATOM 700 C CA . THR A 1 90 ? 3.843 -0.876 -9.680 1.00 96.12 90 THR A CA 1
ATOM 701 C C . THR A 1 90 ? 2.786 -1.249 -8.645 1.00 96.12 90 THR A C 1
ATOM 703 O O . THR A 1 90 ? 3.076 -1.481 -7.474 1.00 96.12 90 THR A O 1
ATOM 706 N N . ASP A 1 91 ? 1.519 -1.223 -9.053 1.00 97.19 91 ASP A N 1
ATOM 707 C CA . ASP A 1 91 ? 0.369 -1.389 -8.160 1.00 97.19 91 ASP A CA 1
ATOM 708 C C . ASP A 1 91 ? 0.332 -2.771 -7.487 1.00 97.19 91 ASP A C 1
ATOM 710 O O . ASP A 1 91 ? -0.124 -2.882 -6.352 1.00 97.19 91 ASP A O 1
ATOM 714 N N . ASP A 1 92 ? 0.861 -3.801 -8.148 1.00 96.62 92 ASP A N 1
ATOM 715 C CA . ASP A 1 92 ? 0.995 -5.178 -7.649 1.00 96.62 92 ASP A CA 1
ATOM 716 C C . ASP A 1 92 ? 2.005 -5.329 -6.495 1.00 96.62 92 ASP A C 1
ATOM 718 O O . ASP A 1 92 ? 2.074 -6.380 -5.863 1.00 96.62 92 ASP A O 1
ATOM 722 N N . GLU A 1 93 ? 2.747 -4.273 -6.158 1.00 97.88 93 GLU A N 1
ATOM 723 C CA . GLU A 1 93 ? 3.599 -4.218 -4.966 1.00 97.88 93 GLU A CA 1
ATOM 724 C C . GLU A 1 93 ? 2.899 -3.589 -3.748 1.00 97.88 93 GLU A C 1
ATOM 726 O O . GLU A 1 93 ? 3.485 -3.513 -2.659 1.00 97.88 93 GLU A O 1
ATOM 731 N N . PHE A 1 94 ? 1.653 -3.133 -3.913 1.00 98.31 94 PHE A N 1
ATOM 732 C CA . PHE A 1 94 ? 0.860 -2.510 -2.858 1.00 98.31 94 PHE A CA 1
ATOM 733 C C . PHE A 1 94 ? -0.421 -3.283 -2.556 1.00 98.31 94 PHE A C 1
ATOM 735 O O . PHE A 1 94 ? -1.024 -3.887 -3.437 1.00 98.31 94 PHE A O 1
ATOM 742 N N . THR A 1 95 ? -0.894 -3.163 -1.317 1.00 98.31 95 THR A N 1
ATOM 743 C CA . THR A 1 95 ? -2.254 -3.550 -0.919 1.00 98.31 95 THR A CA 1
ATOM 744 C C . THR A 1 95 ? -3.038 -2.295 -0.541 1.00 98.31 95 THR A C 1
ATOM 746 O O . THR A 1 95 ? -2.595 -1.549 0.342 1.00 98.31 95 THR A O 1
ATOM 749 N N . PRO A 1 96 ? -4.178 -2.012 -1.192 1.00 98.44 96 PRO A N 1
ATOM 750 C CA . PRO A 1 96 ? -5.039 -0.908 -0.804 1.00 98.44 96 PRO A CA 1
ATOM 751 C C . PRO A 1 96 ? -5.899 -1.273 0.413 1.00 98.44 96 PRO A C 1
ATOM 753 O O . PRO A 1 96 ? -6.400 -2.388 0.537 1.00 98.44 96 PRO A O 1
ATOM 756 N N . TYR A 1 97 ? -6.098 -0.297 1.288 1.00 98.62 97 TYR A N 1
ATOM 757 C CA . TYR A 1 97 ? -6.995 -0.340 2.438 1.00 98.62 97 TYR A CA 1
ATOM 758 C C . TYR A 1 97 ? -8.034 0.754 2.254 1.00 98.62 97 TYR A C 1
ATOM 760 O O . TYR A 1 97 ? -7.688 1.938 2.220 1.00 98.62 97 TYR A O 1
ATOM 768 N N . VAL A 1 98 ? -9.290 0.352 2.092 1.00 98.62 98 VAL A N 1
ATOM 769 C CA . VAL A 1 98 ? -10.390 1.236 1.715 1.00 98.62 98 VAL A CA 1
ATOM 770 C C . VAL A 1 98 ? -11.252 1.500 2.935 1.00 98.62 98 VAL A C 1
ATOM 772 O O . VAL A 1 98 ? -11.904 0.606 3.469 1.00 98.62 98 VAL A O 1
ATOM 775 N N . PHE A 1 99 ? -11.267 2.748 3.370 1.00 98.69 99 PHE A N 1
ATOM 776 C CA . PHE A 1 99 ? -12.116 3.229 4.442 1.00 98.69 99 PHE A CA 1
ATOM 777 C C . PHE A 1 99 ? -13.375 3.831 3.851 1.00 98.69 99 PHE A C 1
ATOM 779 O O . PHE A 1 99 ? -13.289 4.607 2.9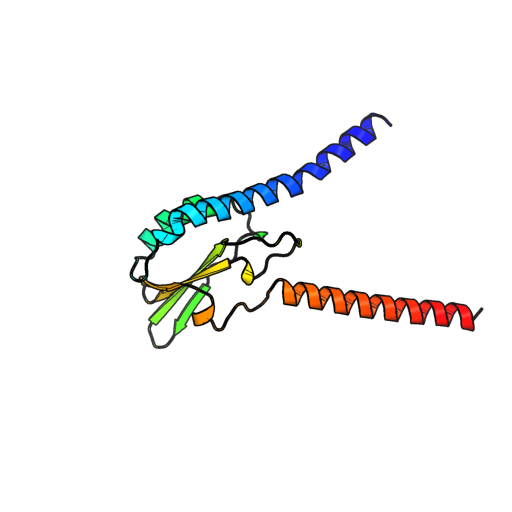04 1.00 98.69 99 PHE A O 1
ATOM 786 N N . LYS A 1 100 ? -14.517 3.526 4.457 1.00 98.56 100 LYS A N 1
ATOM 787 C CA . LYS A 1 100 ? -15.796 4.180 4.209 1.00 98.56 100 LYS A CA 1
ATOM 788 C C . LYS A 1 100 ? -16.203 4.908 5.480 1.00 98.56 100 LYS A C 1
ATOM 790 O O . LYS A 1 100 ? -16.289 4.294 6.541 1.00 98.56 100 LYS A O 1
ATOM 795 N N . ASP A 1 101 ? -16.399 6.217 5.382 1.00 98.31 101 ASP A N 1
ATOM 796 C CA . ASP A 1 101 ? -16.814 7.078 6.494 1.00 98.31 101 ASP A CA 1
ATOM 797 C C . ASP A 1 101 ? -15.928 6.904 7.752 1.00 98.31 101 ASP A C 1
ATOM 799 O O . ASP A 1 101 ? -16.395 6.906 8.888 1.00 98.31 101 ASP A O 1
ATOM 803 N N . GLY A 1 102 ? -14.613 6.744 7.539 1.00 98.25 102 GLY A N 1
ATOM 804 C CA . GLY A 1 102 ? -13.601 6.619 8.600 1.00 98.25 102 GLY A CA 1
ATOM 805 C C . GLY A 1 102 ? -13.374 5.203 9.148 1.00 98.25 102 GLY A C 1
ATOM 806 O O . GLY A 1 102 ? -12.493 5.019 9.992 1.00 98.25 102 GLY A O 1
ATOM 807 N N . VAL A 1 103 ? -14.106 4.204 8.649 1.00 98.69 103 VAL A N 1
ATOM 808 C CA . VAL A 1 103 ? -14.017 2.799 9.075 1.00 98.69 103 VAL A CA 1
ATOM 809 C C . VAL A 1 103 ? -13.465 1.940 7.943 1.00 98.69 103 VAL A C 1
ATOM 811 O O . VAL A 1 103 ? -13.915 2.065 6.806 1.00 98.69 103 VAL A O 1
ATOM 814 N N . LEU A 1 104 ? -12.495 1.070 8.235 1.00 98.69 104 LEU A N 1
ATOM 815 C CA . LEU A 1 104 ? -11.921 0.156 7.250 1.00 98.69 104 LEU A CA 1
ATOM 816 C C . LEU A 1 104 ? -13.007 -0.799 6.744 1.00 98.69 104 LEU A C 1
ATOM 818 O O . LEU A 1 104 ? -13.498 -1.633 7.502 1.00 98.69 104 LEU A O 1
ATOM 822 N N . ALA A 1 105 ? -13.383 -0.663 5.478 1.00 98.44 105 ALA A N 1
ATOM 823 C CA . ALA A 1 105 ? -14.464 -1.415 4.856 1.00 98.44 105 ALA A CA 1
ATOM 824 C C . ALA A 1 105 ? -13.938 -2.585 4.024 1.00 98.44 105 ALA A C 1
ATOM 826 O O . ALA A 1 105 ? -14.526 -3.658 4.069 1.00 98.44 105 ALA A O 1
ATOM 827 N N . GLU A 1 106 ? -12.824 -2.391 3.313 1.00 98.25 106 GLU A N 1
ATOM 828 C CA . GLU A 1 106 ? -12.267 -3.389 2.395 1.00 98.25 106 GLU A CA 1
ATOM 829 C C . GLU A 1 106 ? -10.735 -3.365 2.391 1.00 98.25 106 GLU A C 1
ATOM 831 O O . GLU A 1 106 ? -10.101 -2.339 2.666 1.00 98.25 106 GLU A O 1
ATOM 836 N N . ILE A 1 107 ? -10.134 -4.507 2.060 1.00 98.19 107 ILE A N 1
ATOM 837 C CA . ILE A 1 107 ? -8.686 -4.689 1.913 1.00 98.19 107 ILE A CA 1
ATOM 838 C C . ILE A 1 107 ? -8.449 -5.410 0.590 1.00 98.19 107 ILE A C 1
ATOM 840 O O . ILE A 1 107 ? -9.054 -6.450 0.349 1.00 98.19 107 ILE A O 1
ATOM 844 N N . GLY A 1 108 ? -7.538 -4.896 -0.230 1.00 97.38 108 GLY A N 1
ATOM 845 C CA . GLY A 1 108 ? -7.173 -5.521 -1.499 1.00 97.38 108 GLY A CA 1
ATOM 846 C C . GLY A 1 108 ? -7.724 -4.804 -2.727 1.00 97.38 108 GLY A C 1
ATOM 847 O O . GLY A 1 108 ? -8.614 -3.949 -2.669 1.00 97.38 108 GLY A O 1
ATOM 848 N N . TRP A 1 109 ? -7.103 -5.106 -3.863 1.00 97.06 109 TRP A N 1
ATOM 849 C CA . TRP A 1 109 ? -7.365 -4.438 -5.136 1.00 97.06 109 TRP A CA 1
ATOM 850 C C . TRP A 1 109 ? -8.714 -4.805 -5.745 1.00 97.06 109 TRP A C 1
ATOM 852 O O . TRP A 1 109 ? -9.221 -4.059 -6.580 1.00 97.06 109 TRP A O 1
ATOM 862 N N . GLU A 1 110 ? -9.301 -5.921 -5.331 1.00 95.44 110 GLU A N 1
ATOM 863 C CA . GLU A 1 110 ? -10.551 -6.475 -5.842 1.00 95.44 110 GLU A CA 1
ATOM 864 C C . GLU A 1 110 ? -11.689 -5.454 -5.753 1.00 95.44 110 GLU A C 1
ATOM 866 O O . GLU A 1 110 ? -12.424 -5.270 -6.721 1.00 95.44 110 GLU A O 1
ATOM 871 N N . TYR A 1 111 ? -11.767 -4.706 -4.647 1.00 93.69 111 TYR A N 1
ATOM 872 C CA . TYR A 1 111 ? -12.766 -3.648 -4.475 1.00 93.69 111 TYR A CA 1
ATOM 873 C C . TYR A 1 111 ? -12.565 -2.462 -5.433 1.00 93.69 111 TYR A C 1
ATOM 875 O O . TYR A 1 111 ? -13.517 -1.793 -5.822 1.00 93.69 111 TYR A O 1
ATOM 883 N N . LEU A 1 112 ? -11.323 -2.196 -5.843 1.00 94.94 112 LEU A N 1
ATOM 884 C CA . LEU A 1 112 ? -10.964 -1.076 -6.719 1.00 94.94 112 LEU A CA 1
ATOM 885 C C . LEU A 1 112 ? -10.919 -1.461 -8.207 1.00 94.94 112 LEU A C 1
ATOM 887 O O . LEU A 1 112 ? -10.500 -0.646 -9.031 1.00 94.94 112 LEU A O 1
ATOM 891 N N . GLY A 1 113 ? -11.331 -2.685 -8.554 1.00 95.19 113 GLY A N 1
ATOM 892 C CA . GLY A 1 113 ? -11.302 -3.197 -9.926 1.00 95.19 113 GLY A CA 1
ATOM 893 C C . GLY A 1 113 ? -9.933 -3.713 -10.383 1.00 95.19 113 GLY A C 1
ATOM 894 O O . GLY A 1 113 ? -9.711 -3.853 -11.583 1.00 95.19 113 GLY A O 1
ATOM 895 N N . GLY A 1 114 ? -9.027 -4.007 -9.449 1.00 95.56 114 GLY A N 1
ATOM 896 C CA . GLY A 1 114 ? -7.692 -4.531 -9.731 1.00 95.56 114 GLY A CA 1
ATOM 897 C C . GLY A 1 114 ? -6.584 -3.464 -9.784 1.00 95.56 114 GLY A C 1
ATOM 898 O O . GLY A 1 114 ? -6.860 -2.260 -9.809 1.00 95.56 114 GLY A O 1
ATOM 899 N N . PRO A 1 115 ? -5.308 -3.893 -9.789 1.00 95.31 115 PRO A N 1
ATOM 900 C CA . PRO A 1 115 ? -4.173 -3.002 -10.020 1.00 95.31 115 PRO A CA 1
ATOM 901 C C . PRO A 1 115 ? -4.248 -2.398 -11.431 1.00 95.31 115 PRO A C 1
ATOM 903 O O . PRO A 1 115 ? -4.565 -3.093 -12.395 1.00 95.31 115 PRO A O 1
ATOM 906 N N . LYS A 1 116 ? -3.943 -1.102 -11.575 1.00 94.38 116 LYS A N 1
ATOM 907 C CA . LYS A 1 116 ? -4.035 -0.391 -12.866 1.00 94.38 116 LYS A CA 1
ATOM 908 C C . LYS A 1 116 ? -2.765 -0.513 -13.698 1.00 94.38 116 LYS A C 1
ATOM 910 O O . LYS A 1 116 ? -2.832 -0.445 -14.921 1.00 94.38 116 LYS A O 1
ATOM 915 N N . ARG A 1 117 ? -1.613 -0.633 -13.038 1.00 93.81 117 ARG A N 1
ATOM 916 C CA . ARG A 1 117 ? -0.316 -0.854 -13.682 1.00 93.81 117 ARG A CA 1
ATOM 917 C C . ARG A 1 117 ? 0.486 -1.870 -12.890 1.00 93.81 117 ARG A C 1
ATOM 919 O O . ARG A 1 117 ? 0.859 -1.591 -11.755 1.00 93.81 117 ARG A O 1
ATOM 926 N N . THR A 1 118 ? 0.775 -3.007 -13.501 1.00 96.50 118 THR A N 1
ATOM 927 C CA . THR A 1 118 ? 1.548 -4.105 -12.906 1.00 96.50 118 THR A CA 1
ATOM 928 C C . THR A 1 118 ? 2.968 -4.165 -13.461 1.00 96.50 118 THR A C 1
ATOM 930 O O . THR A 1 118 ? 3.274 -3.568 -14.500 1.00 96.50 118 THR A O 1
ATOM 933 N N . SER A 1 119 ? 3.833 -4.936 -12.806 1.00 94.69 119 SER A N 1
ATOM 934 C CA . SER A 1 119 ? 5.166 -5.285 -13.321 1.00 94.69 119 SER A CA 1
ATOM 935 C C . SER A 1 119 ? 5.108 -5.931 -14.714 1.00 94.69 119 SER A C 1
ATOM 937 O O . SER A 1 119 ? 5.943 -5.665 -15.579 1.00 94.69 119 SER A O 1
ATOM 939 N N . VAL A 1 120 ? 4.066 -6.726 -14.984 1.00 95.31 120 VAL A N 1
ATOM 940 C CA . VAL A 1 120 ? 3.833 -7.366 -16.287 1.00 95.31 120 VAL A CA 1
ATOM 941 C C . VAL A 1 120 ? 3.552 -6.334 -17.380 1.00 95.31 120 VAL A C 1
ATOM 943 O O . VAL A 1 120 ? 4.044 -6.485 -18.501 1.00 95.31 120 VAL A O 1
ATOM 946 N N . ASP A 1 121 ? 2.786 -5.284 -17.078 1.00 95.44 121 ASP A N 1
ATOM 947 C CA . ASP A 1 121 ? 2.494 -4.215 -18.041 1.00 95.44 121 ASP A CA 1
ATOM 948 C C . ASP A 1 121 ? 3.767 -3.450 -18.405 1.00 95.44 121 ASP A C 1
ATOM 950 O O . ASP A 1 121 ? 4.047 -3.225 -19.583 1.00 95.44 121 ASP A O 1
ATOM 954 N N . VAL A 1 122 ? 4.587 -3.142 -17.397 1.00 93.94 122 VAL A N 1
ATOM 955 C CA . VAL A 1 122 ? 5.898 -2.505 -17.573 1.00 93.94 122 VAL A CA 1
ATOM 956 C C . VAL A 1 122 ? 6.834 -3.388 -18.410 1.00 93.94 122 VAL A C 1
ATOM 958 O O . VAL A 1 122 ? 7.469 -2.913 -19.353 1.00 93.94 122 VAL A O 1
ATOM 961 N N . ALA A 1 123 ? 6.892 -4.692 -18.133 1.00 93.88 123 ALA A N 1
ATOM 962 C CA . ALA A 1 123 ? 7.719 -5.625 -18.897 1.00 93.88 123 ALA A CA 1
ATOM 963 C C . ALA A 1 123 ? 7.299 -5.715 -20.377 1.00 93.88 123 ALA A C 1
ATOM 965 O O . ALA A 1 123 ? 8.161 -5.775 -21.262 1.00 93.88 123 ALA A O 1
ATOM 966 N N . LYS A 1 124 ? 5.989 -5.697 -20.661 1.00 96.00 124 LYS A N 1
ATOM 967 C CA . LYS A 1 124 ? 5.453 -5.664 -22.032 1.00 96.00 124 LYS A CA 1
ATOM 968 C C . LYS A 1 124 ? 5.818 -4.364 -22.742 1.00 96.00 124 LYS A C 1
ATOM 970 O O . LYS A 1 124 ? 6.307 -4.423 -23.866 1.00 96.00 124 LYS A O 1
ATOM 975 N N . GLU A 1 125 ? 5.655 -3.219 -22.082 1.00 94.31 125 GLU A N 1
ATOM 976 C CA . GLU A 1 125 ? 6.033 -1.902 -22.613 1.00 94.31 125 GLU A CA 1
ATOM 977 C C . GLU A 1 125 ? 7.512 -1.885 -23.043 1.00 94.31 125 GLU A C 1
ATOM 979 O O . GLU A 1 125 ? 7.831 -1.567 -24.191 1.00 94.31 125 GLU A O 1
ATOM 984 N N . TYR A 1 126 ? 8.420 -2.352 -22.179 1.00 92.50 126 TYR A N 1
ATOM 985 C CA . TYR A 1 126 ? 9.843 -2.461 -22.515 1.00 92.50 126 TYR A CA 1
ATOM 986 C C . TYR A 1 126 ? 10.140 -3.462 -23.637 1.00 92.50 126 TYR A C 1
ATOM 988 O O . TYR A 1 126 ? 11.097 -3.282 -24.395 1.00 92.50 126 TYR A O 1
ATOM 996 N N . ALA A 1 127 ? 9.373 -4.547 -23.753 1.00 94.31 127 ALA A N 1
ATOM 997 C CA . ALA A 1 127 ? 9.529 -5.491 -24.855 1.00 94.31 127 ALA A CA 1
ATOM 998 C C . ALA A 1 127 ? 9.137 -4.859 -26.200 1.00 94.31 127 ALA A C 1
ATOM 1000 O O . ALA A 1 127 ? 9.878 -5.011 -27.171 1.00 94.31 127 ALA A O 1
ATOM 1001 N N . GLU A 1 128 ? 8.032 -4.116 -26.252 1.00 95.44 128 GLU A N 1
ATOM 1002 C CA . GLU A 1 128 ? 7.579 -3.434 -27.469 1.00 95.44 128 GLU A CA 1
ATOM 1003 C C . GLU A 1 128 ? 8.525 -2.301 -27.882 1.00 95.44 128 GLU A C 1
ATOM 1005 O O . GLU A 1 128 ? 8.892 -2.215 -29.055 1.00 95.44 128 GLU A O 1
ATOM 1010 N N . ILE A 1 129 ? 9.034 -1.508 -26.930 1.00 92.19 129 ILE A N 1
ATOM 1011 C CA . ILE A 1 129 ? 10.055 -0.483 -27.211 1.00 92.19 129 ILE A CA 1
ATOM 1012 C C . ILE A 1 129 ? 11.312 -1.120 -27.817 1.00 92.19 129 ILE A C 1
ATOM 1014 O O . ILE A 1 129 ? 11.811 -0.649 -28.838 1.00 92.19 129 ILE A O 1
ATOM 1018 N N . ARG A 1 130 ? 11.801 -2.230 -27.246 1.00 93.81 130 ARG A N 1
ATOM 1019 C CA . ARG A 1 130 ? 12.980 -2.935 -27.779 1.00 93.81 130 ARG A CA 1
ATOM 1020 C C . ARG A 1 130 ? 12.744 -3.500 -29.178 1.00 93.81 130 ARG A C 1
ATOM 1022 O O . ARG A 1 130 ? 13.644 -3.431 -30.012 1.00 93.81 130 ARG A O 1
ATOM 1029 N N . LYS A 1 131 ? 11.552 -4.037 -29.459 1.00 93.50 131 LYS A N 1
ATOM 1030 C CA . LYS A 1 131 ? 11.183 -4.492 -30.810 1.00 93.50 131 LYS A CA 1
ATOM 1031 C C . LYS A 1 131 ? 11.167 -3.331 -31.804 1.00 93.50 131 LYS A C 1
ATOM 1033 O O . LYS A 1 131 ? 11.710 -3.478 -32.895 1.00 93.50 131 LYS A O 1
ATOM 1038 N N . ALA A 1 132 ? 10.589 -2.191 -31.425 1.00 91.31 132 ALA A N 1
ATOM 1039 C CA . ALA A 1 132 ? 10.536 -0.999 -32.268 1.00 91.31 132 ALA A CA 1
ATOM 1040 C C . ALA A 1 132 ? 11.940 -0.451 -32.568 1.00 91.31 132 ALA A C 1
ATOM 1042 O O . ALA A 1 132 ? 12.258 -0.194 -33.726 1.00 91.31 132 ALA A O 1
ATOM 1043 N N . GLN A 1 133 ? 12.806 -0.360 -31.554 1.00 91.69 133 GLN A N 1
ATOM 1044 C CA . GLN A 1 133 ? 14.203 0.058 -31.715 1.00 91.69 133 GLN A CA 1
ATOM 1045 C C . GLN A 1 133 ? 14.981 -0.894 -32.629 1.00 91.69 133 GLN A C 1
ATOM 1047 O O . GLN A 1 133 ? 15.621 -0.446 -33.573 1.00 91.69 133 GLN A O 1
ATOM 1052 N N . ALA A 1 134 ? 14.866 -2.209 -32.418 1.00 87.94 134 ALA A N 1
ATOM 1053 C CA . ALA A 1 134 ? 15.511 -3.197 -33.282 1.00 87.94 134 ALA A CA 1
ATOM 1054 C C . ALA A 1 134 ? 14.991 -3.145 -34.730 1.00 87.94 134 ALA A C 1
ATOM 1056 O O . ALA A 1 134 ? 15.743 -3.410 -35.667 1.00 87.94 134 ALA A O 1
ATOM 1057 N N . GLY A 1 135 ? 13.711 -2.814 -34.923 1.00 86.31 135 GLY A N 1
ATOM 1058 C CA . GLY A 1 135 ? 13.128 -2.562 -36.238 1.00 86.31 135 GLY A CA 1
ATOM 1059 C C . GLY A 1 135 ? 13.719 -1.321 -36.907 1.00 86.31 135 GLY A C 1
ATOM 1060 O O . GLY A 1 135 ? 14.152 -1.411 -38.052 1.00 86.31 135 GLY A O 1
ATOM 1061 N N . ALA A 1 136 ? 13.793 -0.199 -36.187 1.00 80.69 136 ALA A N 1
ATOM 1062 C CA . ALA A 1 136 ? 14.371 1.050 -36.684 1.00 80.69 136 ALA A CA 1
ATOM 1063 C C . ALA A 1 136 ? 15.842 0.876 -37.090 1.00 80.69 136 ALA A C 1
ATOM 1065 O O . ALA A 1 136 ? 16.200 1.200 -38.218 1.00 80.69 136 ALA A O 1
ATOM 1066 N N . THR A 1 137 ? 16.660 0.244 -36.241 1.00 82.75 137 THR A N 1
ATOM 1067 C CA . THR A 1 137 ? 18.070 -0.035 -36.554 1.00 82.75 137 THR A CA 1
ATOM 1068 C C . THR A 1 137 ? 18.222 -0.895 -37.809 1.00 82.75 137 THR A C 1
ATOM 1070 O O . THR A 1 137 ? 19.077 -0.610 -38.636 1.00 82.75 137 THR A O 1
ATOM 1073 N N . LYS A 1 138 ? 17.376 -1.918 -38.008 1.00 79.69 138 LYS A N 1
ATOM 1074 C CA . LYS A 1 138 ? 17.413 -2.734 -39.238 1.00 79.69 138 LYS A CA 1
ATOM 1075 C C . LYS A 1 138 ? 17.102 -1.921 -40.496 1.00 79.69 138 LYS A C 1
ATOM 1077 O O . LYS A 1 138 ? 17.663 -2.201 -41.553 1.00 79.69 138 LYS A O 1
ATOM 1082 N N . VAL A 1 139 ? 16.183 -0.960 -40.405 1.00 73.88 139 VAL A N 1
ATOM 1083 C CA . VAL A 1 139 ? 15.845 -0.076 -41.528 1.00 73.88 139 VAL A CA 1
ATOM 1084 C C . VAL A 1 139 ? 17.013 0.857 -41.838 1.00 73.88 139 VAL A C 1
ATOM 1086 O O . VAL A 1 139 ? 17.385 0.963 -43.002 1.00 73.88 139 VAL A O 1
ATOM 1089 N N . GLU A 1 140 ? 17.626 1.460 -40.817 1.00 74.12 140 GLU A N 1
ATOM 1090 C CA . GLU A 1 140 ? 18.809 2.318 -40.968 1.00 74.12 140 GLU A CA 1
ATOM 1091 C C . GLU A 1 140 ? 19.975 1.559 -41.614 1.00 74.12 140 GLU A C 1
ATOM 1093 O O . GLU A 1 140 ? 20.483 1.993 -42.645 1.00 74.12 140 GLU A O 1
ATOM 1098 N N . THR A 1 141 ? 20.316 0.365 -41.116 1.00 73.88 141 THR A N 1
ATOM 1099 C CA . THR A 1 141 ? 21.402 -0.441 -41.701 1.00 73.88 141 THR A CA 1
ATOM 1100 C C . THR A 1 141 ? 21.117 -0.847 -43.145 1.00 73.88 141 THR A C 1
ATOM 1102 O O . THR A 1 141 ? 22.016 -0.860 -43.978 1.00 73.88 141 THR A O 1
ATOM 1105 N N . ASN A 1 142 ? 19.863 -1.180 -43.472 1.00 70.88 142 ASN A N 1
ATOM 1106 C CA . ASN A 1 142 ? 19.497 -1.538 -44.842 1.00 70.88 142 ASN A CA 1
ATOM 1107 C C . ASN A 1 142 ? 19.548 -0.328 -45.783 1.00 70.88 142 ASN A C 1
ATOM 1109 O O . ASN A 1 142 ? 19.825 -0.499 -46.967 1.00 70.88 142 ASN A O 1
ATOM 1113 N N . TRP A 1 143 ? 19.247 0.876 -45.295 1.00 74.56 143 TRP A N 1
ATOM 1114 C CA . TRP A 1 143 ? 19.384 2.096 -46.082 1.00 74.56 143 TRP A CA 1
ATOM 1115 C C . TRP A 1 143 ? 20.854 2.39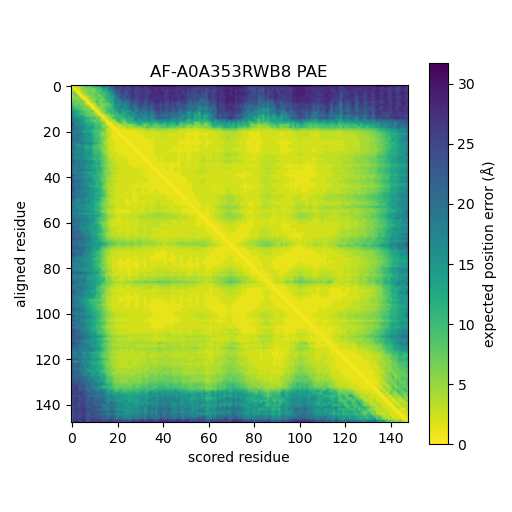5 -46.385 1.00 74.56 143 TRP A C 1
ATOM 1117 O O . TRP A 1 143 ? 21.177 2.626 -47.546 1.00 74.56 143 TRP A O 1
ATOM 1127 N N . GLU A 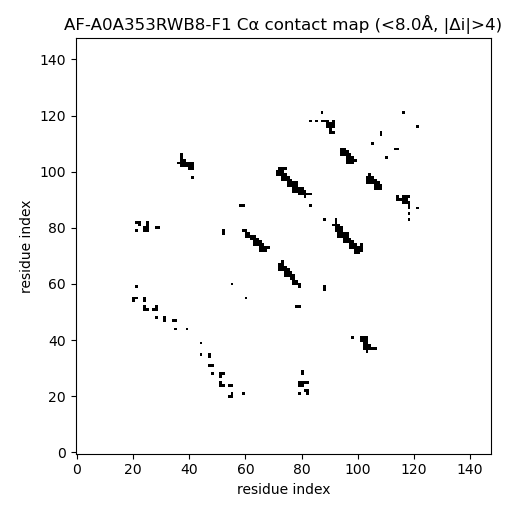1 144 ? 21.734 2.324 -45.386 1.00 75.81 144 GLU A N 1
ATOM 1128 C CA . GLU A 1 144 ? 23.180 2.531 -45.563 1.00 75.81 144 GLU A CA 1
ATOM 1129 C C . GLU A 1 144 ? 23.765 1.545 -46.588 1.00 75.81 144 GLU A C 1
ATO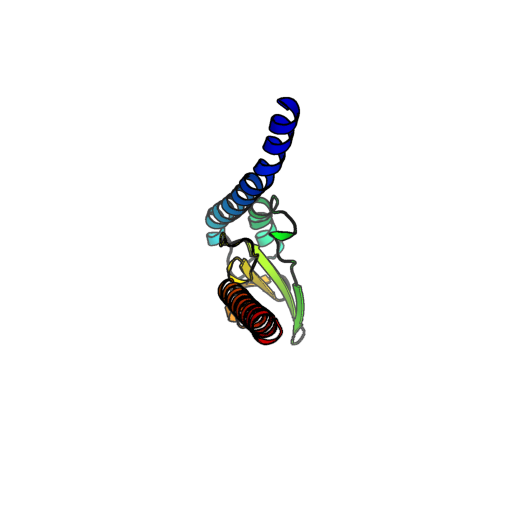M 1131 O O . GLU A 1 144 ? 24.368 1.964 -47.567 1.00 75.81 144 GLU A O 1
ATOM 1136 N N . ILE A 1 145 ? 23.465 0.245 -46.465 1.00 76.38 145 ILE A N 1
ATOM 1137 C CA . ILE A 1 145 ? 23.972 -0.791 -47.388 1.00 76.38 145 ILE A CA 1
ATOM 1138 C C . ILE A 1 145 ? 23.520 -0.580 -48.844 1.00 76.38 145 ILE A C 1
ATOM 1140 O O . ILE A 1 145 ? 24.237 -0.956 -49.765 1.00 76.38 145 ILE A O 1
ATOM 1144 N N . ASN A 1 146 ? 22.317 -0.045 -49.071 1.00 73.38 146 ASN A N 1
ATOM 1145 C CA . ASN A 1 146 ? 21.749 0.083 -50.420 1.00 73.38 146 ASN A CA 1
ATOM 1146 C C . ASN A 1 146 ? 22.040 1.437 -51.094 1.00 73.38 146 ASN A C 1
ATOM 1148 O O . ASN A 1 146 ? 21.620 1.625 -52.237 1.00 73.38 146 ASN A O 1
ATOM 1152 N N . ASN A 1 147 ? 22.686 2.380 -50.401 1.00 72.75 147 ASN A N 1
ATOM 1153 C CA . ASN A 1 147 ? 22.992 3.717 -50.930 1.00 72.75 147 ASN A CA 1
ATOM 1154 C C . ASN A 1 147 ? 24.488 4.082 -50.886 1.00 72.75 147 ASN A C 1
ATOM 1156 O O . ASN A 1 147 ? 24.823 5.211 -51.250 1.00 72.75 147 ASN A O 1
ATOM 1160 N N . ASP A 1 148 ? 25.348 3.139 -50.496 1.00 58.31 148 ASP A N 1
ATOM 1161 C CA . ASP A 1 148 ? 26.801 3.147 -50.731 1.00 58.31 148 ASP A CA 1
ATOM 1162 C C . ASP A 1 148 ? 27.151 2.443 -52.059 1.00 58.31 148 ASP A C 1
ATOM 1164 O O . ASP A 1 148 ? 28.101 2.896 -52.742 1.00 58.31 148 ASP A O 1
#

Secondary structure (DSSP, 8-state):
-HHHHHHHTTTTSHHHHHHHHHHHHHHHHHTTGGG--TT-BHHHHHHHHHHHHTT--GGG-EEEEEEEETTEEEEEEEEE----TTS---GGGEEEEEEETTEEEEESGGGGTS-SS-HHHHHHHHHHHHHHHHHHHHHHHHHHHHH-

pLDDT: mean 89.07, std 14.15, range [45.78, 98.69]

Radius of gyration: 22.21 Å; Cα contacts (8 Å, |Δi|>4): 159; chains: 1; bounding box: 68×20×66 Å

Nearest PDB structures (foldseek):
  6thb-assembly1_A  TM=4.994E-01  e=2.306E+00  Cedar virus
  4xvc-assembly4_D  TM=3.340E-01  e=1.099E+00  environmental samples
  7k7w-assembly1_A  TM=3.879E-01  e=5.824E+00  Schizosaccharomyces pombe

Sequence (148 aa):
MKDIILILSILLCGCATTNKVIDNAVVEYQHIQDKIKIGDSREKFLSLLEPTQSKLNIGSKKSPTRYTENGSIYDVYYVRTGRIPDGATTDDEFTPYVFKDGVLAEIGWEYLGGPKRTSVDVAKEYAEIRKAQAGATKVETNWEINND